Protein AF-A0A6J5WIP2-F1 (afdb_monomer_lite)

Organism: Prunus armeniaca (NCBI:txid36596)

Foldseek 3Di:
DDPPPPPPPPPVNVVVVVCVVVVVDDPVVVVVVVVVVVVVVVVVVCVVVPDDDDDPFCVCPPVDPDCPLFTADPVRDTSCPPPPRDDPDPPD

pLDDT: mean 77.4, std 17.46, range [38.09, 97.75]

Radius of gyration: 26.74 Å; chains: 1; bounding box: 53×30×69 Å

InterPro domains:
  IPR029061 Thiamin diphosphate-binding fold [SSF52518] (8-67)
  IPR050642 Pyruvate Dehydrogenase E1 Alpha Subunit [PTHR11516] (16-73)

Sequence (92 aa):
MRRHTMLPETPSQPQKKYILENNLATEQELKAIHKKIDELVEDGVEFADGRPLPPRSQLLENVFADPKGFGIRPDGSYRCADPEFTQGTAHV

Structure (mmCIF, N/CA/C/O backbone):
data_AF-A0A6J5WIP2-F1
#
_entry.id   AF-A0A6J5WIP2-F1
#
loop_
_atom_site.group_PDB
_atom_site.id
_atom_site.type_symbol
_atom_site.label_atom_id
_atom_site.label_alt_id
_atom_site.label_comp_id
_atom_site.label_asym_id
_atom_site.label_entity_id
_atom_site.label_seq_id
_atom_site.pdbx_PDB_ins_code
_atom_site.Cartn_x
_atom_site.Cartn_y
_atom_site.Cartn_z
_atom_site.occupancy
_atom_site.B_iso_or_equiv
_atom_site.auth_seq_id
_atom_site.auth_comp_id
_atom_site.auth_asym_id
_atom_site.auth_atom_id
_atom_site.pdbx_PDB_model_num
ATOM 1 N N . MET A 1 1 ? 13.167 -5.778 39.388 1.00 38.09 1 MET A N 1
ATOM 2 C CA . MET A 1 1 ? 13.180 -5.539 37.928 1.00 38.09 1 MET A CA 1
ATOM 3 C C . MET A 1 1 ? 11.979 -6.234 37.297 1.00 38.09 1 MET A C 1
ATOM 5 O O . MET A 1 1 ? 12.015 -7.445 37.132 1.00 38.09 1 MET A O 1
ATOM 9 N N . ARG A 1 2 ? 10.891 -5.511 37.002 1.00 41.56 2 ARG A N 1
ATOM 10 C CA . ARG A 1 2 ? 9.801 -6.042 36.168 1.00 41.56 2 ARG A CA 1
ATOM 11 C C . ARG A 1 2 ? 10.108 -5.641 34.730 1.00 41.56 2 ARG A C 1
ATOM 13 O O . ARG A 1 2 ? 10.139 -4.452 34.434 1.00 41.56 2 ARG A O 1
ATOM 20 N N . ARG A 1 3 ? 10.391 -6.613 33.861 1.00 45.94 3 ARG A N 1
ATOM 21 C CA . ARG A 1 3 ? 10.429 -6.371 32.415 1.00 45.94 3 ARG A CA 1
ATOM 22 C C . ARG A 1 3 ? 8.990 -6.104 31.984 1.00 45.94 3 ARG A C 1
ATOM 24 O O . ARG A 1 3 ? 8.216 -7.039 31.824 1.00 45.94 3 ARG A O 1
ATOM 31 N N . HIS A 1 4 ? 8.624 -4.831 31.874 1.00 45.56 4 HIS A N 1
ATOM 32 C CA . HIS A 1 4 ? 7.444 -4.441 31.119 1.00 45.56 4 HIS A CA 1
ATOM 33 C C . HIS A 1 4 ? 7.741 -4.755 29.655 1.00 45.56 4 HIS A C 1
ATOM 35 O O . HIS A 1 4 ? 8.484 -4.034 28.996 1.00 45.56 4 HIS A O 1
ATOM 41 N N . THR A 1 5 ? 7.200 -5.859 29.153 1.00 52.75 5 THR A N 1
ATOM 42 C CA . THR A 1 5 ? 6.997 -6.037 27.718 1.00 52.75 5 THR A CA 1
ATOM 43 C C . THR A 1 5 ? 5.952 -5.010 27.295 1.00 52.75 5 THR A C 1
ATOM 45 O O . THR A 1 5 ? 4.754 -5.278 27.334 1.00 52.75 5 THR A O 1
ATOM 48 N N . MET A 1 6 ? 6.396 -3.793 26.984 1.00 51.25 6 MET A N 1
ATOM 49 C CA . MET A 1 6 ? 5.584 -2.838 26.246 1.00 51.25 6 MET A CA 1
ATOM 50 C C . MET A 1 6 ? 5.488 -3.385 24.823 1.00 51.25 6 MET A C 1
ATOM 52 O O . MET A 1 6 ? 6.424 -3.237 24.042 1.00 51.25 6 MET A O 1
ATOM 56 N N . LEU A 1 7 ? 4.374 -4.030 24.474 1.00 58.59 7 LEU A N 1
ATOM 57 C CA . LEU A 1 7 ? 3.879 -3.796 23.123 1.00 58.59 7 LEU A CA 1
ATOM 58 C C . LEU A 1 7 ? 3.560 -2.295 23.115 1.00 58.59 7 LEU A C 1
ATOM 60 O O . LEU A 1 7 ? 2.765 -1.872 23.957 1.00 58.59 7 LEU A O 1
ATOM 64 N N . PRO A 1 8 ? 4.262 -1.470 22.320 1.00 56.47 8 PRO A N 1
ATOM 65 C CA . PRO A 1 8 ? 3.985 -0.045 22.299 1.00 56.47 8 PRO A CA 1
ATOM 66 C C . PRO A 1 8 ? 2.521 0.110 21.898 1.00 56.47 8 PRO A C 1
ATOM 68 O O . PRO A 1 8 ? 2.113 -0.437 20.873 1.00 56.47 8 PRO A O 1
ATOM 71 N N . GLU A 1 9 ? 1.733 0.784 22.736 1.00 53.72 9 GLU A N 1
ATOM 72 C CA . GLU A 1 9 ? 0.364 1.181 22.407 1.00 53.72 9 GLU A CA 1
ATOM 73 C C . GLU A 1 9 ? 0.410 1.827 21.020 1.00 53.72 9 GLU A C 1
ATOM 75 O O . GLU A 1 9 ? 0.981 2.905 20.834 1.00 53.72 9 GLU A O 1
ATOM 80 N N . THR A 1 10 ? -0.081 1.115 20.007 1.00 68.00 10 THR A N 1
ATOM 81 C CA . THR A 1 10 ? -0.077 1.649 18.646 1.00 68.00 10 THR A CA 1
ATOM 82 C C . THR A 1 10 ? -1.014 2.860 18.623 1.00 68.00 10 THR A C 1
ATOM 84 O O . THR A 1 10 ? -2.018 2.845 19.341 1.00 68.00 10 THR A O 1
ATOM 87 N N . PRO A 1 11 ? -0.757 3.901 17.807 1.00 77.88 11 PRO A N 1
ATOM 88 C CA . PRO A 1 11 ? -1.584 5.116 17.779 1.00 77.88 11 PRO A CA 1
ATOM 89 C C . PRO A 1 11 ? -3.098 4.863 17.629 1.00 77.88 11 PRO A C 1
ATOM 91 O O . PRO A 1 11 ? -3.912 5.675 18.063 1.00 77.88 11 PRO A O 1
ATOM 94 N N . SER A 1 12 ? -3.475 3.707 17.073 1.00 77.19 12 SER A N 1
ATOM 95 C CA . SER A 1 12 ? -4.858 3.250 16.917 1.00 77.19 12 SER A CA 1
ATOM 96 C C . SER A 1 12 ? -5.615 3.021 18.238 1.00 77.19 12 SER A C 1
ATOM 98 O O . SER A 1 12 ? -6.823 3.256 18.299 1.00 77.19 12 SER A O 1
ATOM 100 N N . GLN A 1 13 ? -4.940 2.600 19.315 1.00 81.69 13 GLN A N 1
ATOM 101 C CA . GLN A 1 13 ? -5.585 2.233 20.584 1.00 81.69 13 GLN A CA 1
ATOM 102 C C . GLN A 1 13 ? -6.075 3.459 21.379 1.00 81.69 13 GLN A C 1
ATOM 104 O O . GLN A 1 13 ? -7.269 3.506 21.706 1.00 81.69 13 GLN A O 1
ATOM 109 N N . PRO A 1 14 ? -5.244 4.498 21.620 1.00 85.44 14 PRO A N 1
ATOM 110 C CA . PRO A 1 14 ? -5.709 5.751 22.219 1.00 85.44 14 PRO A CA 1
ATOM 111 C C . PRO A 1 14 ? -6.806 6.436 21.395 1.00 85.44 14 PRO A C 1
ATOM 113 O O . PRO A 1 14 ? -7.747 7.001 21.951 1.00 85.44 14 PRO A O 1
ATOM 116 N N . GLN A 1 15 ? -6.717 6.354 20.065 1.00 87.06 15 GLN A N 1
ATOM 117 C CA . GLN A 1 15 ? -7.683 6.973 19.162 1.00 87.06 15 GLN A CA 1
ATOM 118 C C . GLN A 1 15 ? -9.048 6.274 19.204 1.00 87.06 15 GLN A C 1
ATOM 120 O O . GLN A 1 15 ? -10.073 6.948 19.314 1.00 87.06 15 GLN A O 1
ATOM 125 N N . LYS A 1 16 ? -9.080 4.931 19.197 1.00 88.50 16 LYS A N 1
ATOM 126 C CA . LYS A 1 16 ? -10.323 4.158 19.364 1.00 88.50 16 LYS A CA 1
ATOM 127 C C . LYS A 1 16 ? -11.035 4.537 20.665 1.00 88.50 16 LYS A C 1
ATOM 129 O O . LYS A 1 16 ? -12.248 4.733 20.662 1.00 88.50 16 LYS A O 1
ATOM 134 N N . LYS A 1 17 ? -10.281 4.660 21.762 1.00 89.19 17 LYS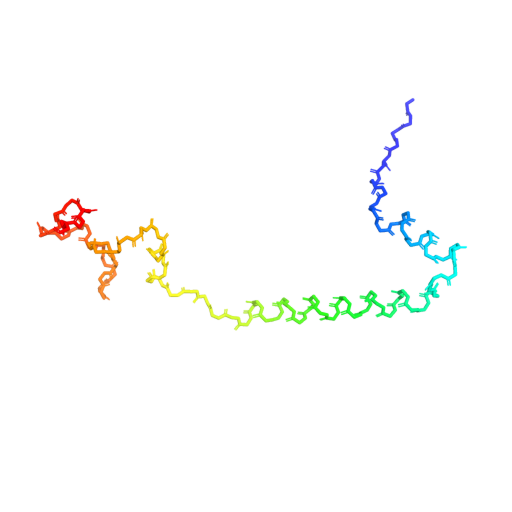 A N 1
ATOM 135 C CA . LYS A 1 17 ? -10.818 5.053 23.069 1.00 89.19 17 LYS A CA 1
ATOM 136 C C . LYS A 1 17 ? -11.474 6.437 23.012 1.00 89.19 17 LYS A C 1
ATOM 138 O O . LYS A 1 17 ? -12.632 6.565 23.391 1.00 89.19 17 LYS A O 1
ATOM 143 N N . TYR A 1 18 ? -10.783 7.429 22.450 1.00 92.56 18 TYR A N 1
ATOM 144 C CA . TYR A 1 18 ? -11.320 8.782 22.287 1.00 92.56 18 TYR A CA 1
ATOM 145 C C . TYR A 1 18 ? -12.614 8.817 21.457 1.00 92.56 18 TYR A C 1
ATOM 147 O O . TYR A 1 18 ? -13.570 9.490 21.837 1.00 92.56 18 TYR A O 1
ATOM 155 N N . ILE A 1 19 ? -12.674 8.074 20.348 1.00 92.88 19 ILE A N 1
ATOM 156 C CA . ILE A 1 19 ? -13.853 8.027 19.467 1.00 92.88 19 ILE A CA 1
ATOM 157 C C . ILE A 1 19 ? -15.088 7.503 20.212 1.00 92.88 19 ILE A C 1
ATOM 159 O O . ILE A 1 19 ? -16.168 8.082 20.086 1.00 92.88 19 ILE A O 1
ATOM 163 N N . LEU A 1 20 ? -14.920 6.439 21.002 1.00 92.62 20 LEU A N 1
ATOM 164 C CA . LEU A 1 20 ? -16.007 5.839 21.778 1.00 92.62 20 LEU A CA 1
ATOM 165 C C . LEU A 1 20 ? -16.426 6.733 22.952 1.00 92.62 20 LEU A C 1
ATOM 167 O O . LEU A 1 20 ? -17.616 6.947 23.160 1.00 92.62 20 LEU A O 1
ATOM 171 N N . GLU A 1 21 ? -15.463 7.299 23.686 1.00 94.38 21 GLU A N 1
ATOM 172 C CA . GLU A 1 21 ? -15.732 8.182 24.832 1.00 94.38 21 GLU A CA 1
ATOM 173 C C . GLU A 1 21 ? -16.459 9.474 24.431 1.00 94.38 21 GLU A C 1
ATOM 175 O O . GLU A 1 21 ? -17.242 10.008 25.213 1.00 94.38 21 GLU A O 1
ATOM 180 N N . ASN A 1 22 ? -16.243 9.955 23.203 1.00 95.62 22 ASN A N 1
ATOM 181 C CA . ASN A 1 22 ? -16.891 11.158 22.676 1.00 95.62 22 ASN A CA 1
ATOM 182 C C . ASN A 1 22 ? -18.134 10.859 21.817 1.00 95.62 22 ASN A C 1
ATOM 184 O O . ASN A 1 22 ? -18.658 11.772 21.183 1.00 95.62 22 ASN A O 1
ATOM 188 N N . ASN A 1 23 ? -18.622 9.610 21.789 1.00 91.75 23 ASN A N 1
ATOM 189 C CA . ASN A 1 23 ? -19.776 9.177 20.986 1.00 91.75 23 ASN A CA 1
ATOM 190 C C . ASN A 1 23 ? -19.673 9.554 19.491 1.00 91.75 23 ASN A C 1
ATOM 192 O O . ASN A 1 23 ? -20.680 9.842 18.848 1.00 91.75 23 ASN A O 1
ATOM 196 N N . LEU A 1 24 ? -18.457 9.575 18.936 1.00 94.25 24 LEU A N 1
ATOM 197 C CA . LEU A 1 24 ? -18.214 9.944 17.535 1.00 94.25 24 LEU A CA 1
ATOM 198 C C . LEU A 1 24 ? -18.499 8.787 16.568 1.00 94.25 24 LEU A C 1
ATOM 200 O O . LEU A 1 24 ? -18.753 9.021 15.391 1.00 94.25 24 LEU A O 1
ATOM 204 N N . ALA A 1 25 ? -18.43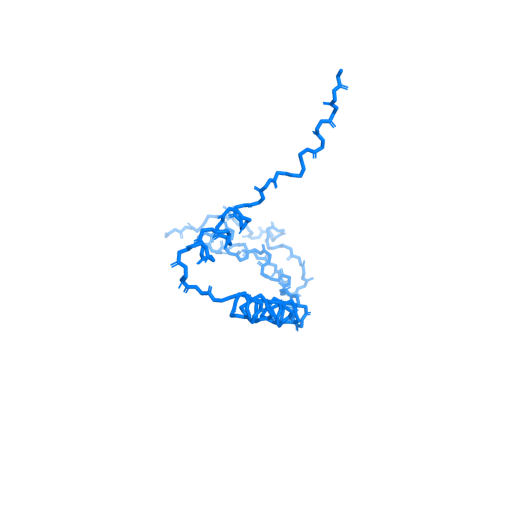2 7.550 17.061 1.00 93.44 25 ALA A N 1
ATOM 205 C CA . ALA A 1 25 ? -18.838 6.344 16.353 1.00 93.44 25 ALA A CA 1
ATOM 206 C C . ALA A 1 25 ? -19.130 5.225 17.359 1.00 93.44 25 ALA A C 1
ATOM 208 O O . ALA A 1 25 ? -18.685 5.256 18.508 1.00 93.44 25 ALA A O 1
ATOM 209 N N . THR A 1 26 ? -19.842 4.203 16.908 1.00 94.00 26 THR A N 1
ATOM 210 C CA . THR A 1 26 ? -20.109 2.979 17.660 1.00 94.00 26 THR A CA 1
ATOM 211 C C . THR A 1 26 ? -19.025 1.930 17.428 1.00 94.00 26 THR A C 1
ATOM 213 O O . THR A 1 26 ? -18.310 1.922 16.423 1.00 94.00 26 THR A O 1
ATOM 216 N N . GLU A 1 27 ? -18.926 0.961 18.338 1.00 92.06 27 GLU A N 1
ATOM 217 C CA . GLU A 1 27 ? -17.988 -0.148 18.159 1.00 92.06 27 GLU A CA 1
ATOM 218 C C . GLU A 1 27 ? -18.325 -1.021 16.935 1.00 92.06 27 GLU A C 1
ATOM 220 O O . GLU A 1 27 ? -17.428 -1.611 16.332 1.00 92.06 27 GLU A O 1
ATOM 225 N N . GLN A 1 28 ? -19.598 -1.079 16.532 1.00 94.06 28 GLN A N 1
ATOM 226 C CA . GLN A 1 28 ? -20.022 -1.771 15.314 1.00 94.06 28 GLN A CA 1
ATOM 227 C C . GLN A 1 28 ? -19.529 -1.055 14.052 1.00 94.06 28 GLN A C 1
ATOM 229 O O . GLN A 1 28 ? -19.004 -1.711 13.156 1.00 94.06 28 GLN A O 1
ATOM 234 N N . GLU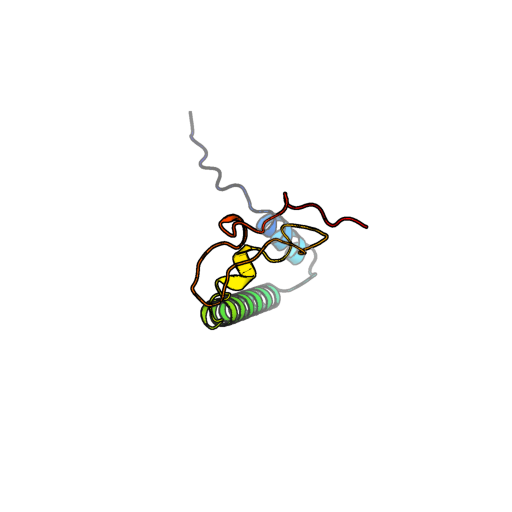 A 1 29 ? -19.630 0.275 13.999 1.00 93.56 29 GLU A N 1
ATOM 235 C CA . GLU A 1 29 ? -19.124 1.072 12.875 1.00 93.56 29 GLU A CA 1
ATOM 236 C C . GLU A 1 29 ? -17.603 0.964 12.750 1.00 93.56 29 GLU A C 1
ATOM 238 O O . GLU A 1 29 ? -17.091 0.758 11.651 1.00 93.56 29 GLU A O 1
ATOM 243 N N . LEU A 1 30 ? -16.874 0.998 13.870 1.00 92.75 30 LEU A N 1
ATOM 244 C CA . LEU A 1 30 ? -15.422 0.799 13.864 1.00 92.75 30 LEU A CA 1
ATOM 245 C C . LEU A 1 30 ? -15.029 -0.599 13.366 1.00 92.75 30 LEU A C 1
ATOM 247 O O . LEU A 1 30 ? -14.096 -0.733 12.577 1.00 92.75 30 LEU A O 1
ATOM 251 N N . LYS A 1 31 ? -15.763 -1.644 13.771 1.00 92.81 31 LYS A N 1
ATOM 252 C CA . LYS A 1 31 ? -15.557 -3.006 13.249 1.00 92.81 31 LYS A CA 1
ATOM 253 C C . LYS A 1 31 ? -15.862 -3.099 11.755 1.00 92.81 31 LYS A C 1
ATOM 255 O O . LYS A 1 31 ? -15.130 -3.771 11.035 1.00 92.81 31 LYS A O 1
ATOM 260 N N . ALA A 1 32 ? -16.906 -2.421 11.282 1.00 96.19 32 ALA A N 1
ATOM 261 C CA . ALA A 1 32 ? -17.236 -2.376 9.862 1.00 96.19 32 ALA A CA 1
ATOM 262 C C . ALA A 1 32 ? -16.149 -1.662 9.044 1.00 96.19 32 ALA A C 1
ATOM 264 O O . ALA A 1 32 ? -15.831 -2.106 7.945 1.00 96.19 32 ALA A O 1
ATOM 265 N N . ILE A 1 33 ? -15.551 -0.591 9.579 1.00 94.31 33 ILE A N 1
ATOM 266 C CA . ILE A 1 33 ? -14.414 0.094 8.950 1.00 94.31 33 ILE A CA 1
ATOM 267 C C . ILE A 1 33 ? -13.199 -0.834 8.877 1.00 94.31 33 ILE A C 1
ATOM 269 O O . ILE A 1 33 ? -12.613 -0.946 7.808 1.00 94.31 33 ILE A O 1
ATOM 273 N N . HIS A 1 34 ? -12.850 -1.534 9.961 1.00 92.81 34 HIS A N 1
ATOM 274 C CA . HIS A 1 34 ? -11.739 -2.493 9.933 1.00 92.81 34 HIS A CA 1
ATOM 275 C C . HIS A 1 34 ? -11.956 -3.592 8.891 1.00 92.81 34 HIS A C 1
ATOM 277 O O . HIS A 1 34 ? -11.072 -3.817 8.079 1.00 92.81 34 HIS A O 1
ATOM 283 N N . LYS A 1 35 ? -13.160 -4.175 8.827 1.00 95.50 35 LYS A N 1
ATOM 284 C CA . LYS A 1 35 ? -13.491 -5.187 7.813 1.00 95.50 35 LYS A CA 1
ATOM 285 C C . LYS A 1 35 ? -13.294 -4.667 6.386 1.00 95.50 35 LYS A C 1
ATOM 287 O O . LYS A 1 35 ? -12.736 -5.366 5.556 1.00 95.50 35 LYS A O 1
ATOM 292 N N . LYS A 1 36 ? -13.716 -3.428 6.111 1.00 97.19 36 LYS A N 1
ATOM 293 C CA . LYS A 1 36 ? -13.497 -2.789 4.803 1.00 97.19 36 LYS A CA 1
ATOM 294 C C . LYS A 1 36 ? -12.017 -2.557 4.507 1.00 97.19 36 LYS A C 1
ATOM 296 O O . LYS A 1 36 ? -11.620 -2.636 3.354 1.00 97.19 36 LYS A O 1
ATOM 301 N N . ILE A 1 37 ? -11.217 -2.216 5.518 1.00 96.81 37 ILE A N 1
ATOM 302 C CA . ILE A 1 37 ? -9.767 -2.056 5.354 1.00 96.81 37 ILE A CA 1
ATOM 303 C C . ILE A 1 37 ? -9.135 -3.405 5.022 1.00 96.81 37 ILE A C 1
ATOM 305 O O . ILE A 1 37 ? -8.346 -3.460 4.087 1.00 96.81 37 ILE A O 1
ATOM 309 N N . ASP A 1 38 ? -9.504 -4.468 5.738 1.00 96.31 38 ASP A N 1
ATOM 310 C CA . ASP A 1 38 ? -8.995 -5.817 5.482 1.00 96.31 38 ASP A CA 1
ATOM 311 C C . ASP A 1 38 ? -9.325 -6.257 4.045 1.00 96.31 38 ASP A C 1
ATOM 313 O O . ASP A 1 38 ? -8.421 -6.633 3.307 1.00 96.31 38 ASP A O 1
ATOM 317 N N . GLU A 1 39 ? -10.579 -6.081 3.608 1.00 97.31 39 GLU A N 1
ATOM 318 C CA . GLU A 1 39 ? -11.013 -6.363 2.229 1.00 97.31 39 GLU A CA 1
ATOM 319 C C . GLU A 1 39 ? -10.206 -5.556 1.192 1.00 97.31 39 GLU A C 1
ATOM 321 O O . GLU A 1 39 ? -9.702 -6.113 0.222 1.00 97.31 39 GLU A O 1
ATOM 326 N N . LEU A 1 40 ? -10.002 -4.251 1.412 1.00 97.75 40 LEU A N 1
ATOM 327 C CA . LEU A 1 40 ? -9.209 -3.411 0.502 1.00 97.75 40 LEU A CA 1
ATOM 328 C C . LEU A 1 40 ? -7.727 -3.803 0.455 1.00 97.75 40 LEU A C 1
ATOM 330 O O . LEU A 1 40 ? -7.075 -3.635 -0.577 1.00 97.75 40 LEU A O 1
ATOM 334 N N . VAL A 1 41 ? -7.170 -4.263 1.576 1.00 97.69 41 VAL A N 1
ATOM 335 C CA . VAL A 1 41 ? -5.784 -4.733 1.637 1.00 97.69 41 VAL A CA 1
ATOM 336 C C . VAL A 1 41 ? -5.651 -6.052 0.887 1.00 97.69 41 VAL A C 1
ATOM 338 O O . VAL A 1 41 ? -4.712 -6.189 0.106 1.00 97.69 41 VAL A O 1
ATOM 341 N N . GLU A 1 42 ? -6.584 -6.985 1.075 1.00 97.12 42 GLU A N 1
ATOM 342 C CA . GLU A 1 42 ? -6.625 -8.251 0.337 1.00 97.12 42 GLU A CA 1
ATOM 343 C C . GLU A 1 42 ? -6.723 -8.008 -1.177 1.00 97.12 42 GLU A C 1
ATOM 345 O O . GLU A 1 42 ? -5.870 -8.497 -1.921 1.00 97.12 42 GLU A O 1
ATOM 350 N N . ASP A 1 43 ? -7.653 -7.155 -1.618 1.00 97.38 43 ASP A N 1
ATOM 351 C CA . ASP A 1 43 ? -7.792 -6.752 -3.025 1.00 97.38 43 ASP A CA 1
ATOM 352 C C . ASP A 1 43 ? -6.495 -6.121 -3.570 1.00 97.38 43 ASP A C 1
ATOM 354 O O . ASP A 1 43 ? -6.072 -6.377 -4.701 1.00 97.38 43 ASP A O 1
ATOM 358 N N . GLY A 1 44 ? -5.836 -5.282 -2.764 1.00 97.50 44 GLY A N 1
ATOM 359 C CA . GLY A 1 44 ? -4.573 -4.641 -3.123 1.00 97.50 44 GLY A CA 1
ATOM 360 C C . GLY A 1 44 ? -3.419 -5.633 -3.286 1.00 97.50 44 GLY A C 1
ATOM 361 O O . GLY A 1 44 ? -2.589 -5.462 -4.184 1.00 97.50 44 GLY A O 1
ATOM 362 N N . VAL A 1 45 ? -3.373 -6.670 -2.447 1.00 97.50 45 VAL A N 1
ATOM 363 C CA . VAL A 1 45 ? -2.381 -7.751 -2.534 1.00 97.50 45 VAL A CA 1
ATOM 364 C C . VAL A 1 45 ? -2.642 -8.613 -3.764 1.00 97.50 45 VAL A C 1
ATOM 366 O O . VAL A 1 45 ? -1.721 -8.823 -4.548 1.00 97.50 45 VAL A O 1
ATOM 369 N N . GLU A 1 46 ? -3.887 -9.032 -3.999 1.00 96.94 46 GLU A N 1
ATOM 370 C CA . GLU A 1 46 ? -4.243 -9.815 -5.189 1.00 96.94 46 GLU A CA 1
ATOM 371 C C . GLU A 1 46 ? -3.919 -9.049 -6.480 1.00 96.94 46 GLU A C 1
ATOM 373 O O . GLU A 1 46 ? -3.342 -9.601 -7.420 1.00 96.94 46 GLU A O 1
ATOM 378 N N . PHE A 1 47 ? -4.206 -7.745 -6.511 1.00 96.44 47 PHE A N 1
ATOM 379 C CA . PHE A 1 47 ? -3.828 -6.886 -7.628 1.00 96.44 47 PHE A CA 1
ATOM 380 C C . PHE A 1 47 ? -2.309 -6.807 -7.825 1.00 96.44 47 PHE A C 1
ATOM 382 O O . PHE A 1 47 ? -1.839 -6.805 -8.964 1.00 96.44 47 PHE A O 1
ATOM 389 N N . ALA A 1 48 ? -1.530 -6.712 -6.746 1.00 95.31 48 ALA A N 1
ATOM 390 C CA . ALA A 1 48 ? -0.074 -6.654 -6.829 1.00 95.31 48 ALA A CA 1
ATOM 391 C C . ALA A 1 48 ? 0.522 -7.980 -7.329 1.00 95.31 48 ALA A C 1
ATOM 393 O O . ALA A 1 48 ? 1.376 -7.958 -8.216 1.00 95.31 48 ALA A O 1
ATOM 394 N N . ASP A 1 49 ? 0.032 -9.111 -6.822 1.00 94.94 49 ASP A N 1
ATOM 395 C CA . ASP A 1 49 ? 0.508 -10.449 -7.186 1.00 94.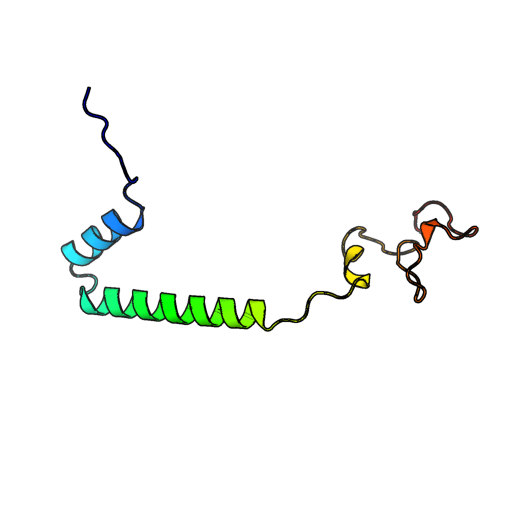94 49 ASP A CA 1
ATOM 396 C C . ASP A 1 49 ? 0.074 -10.860 -8.601 1.00 94.94 49 ASP A C 1
ATOM 398 O O . ASP A 1 49 ? 0.813 -11.538 -9.316 1.00 94.94 49 ASP A O 1
ATOM 402 N N . GLY A 1 50 ? -1.104 -10.412 -9.046 1.00 95.62 50 GLY A N 1
ATOM 403 C CA . GLY A 1 50 ? -1.613 -10.659 -10.396 1.00 95.62 50 GLY A CA 1
ATOM 404 C C . GLY A 1 50 ? -0.907 -9.852 -11.490 1.00 95.62 50 GLY A C 1
ATOM 405 O O . GLY A 1 50 ? -1.128 -10.093 -12.682 1.00 95.62 50 GLY A O 1
ATOM 406 N N . ARG A 1 51 ? -0.061 -8.879 -11.127 1.00 93.94 51 ARG A N 1
ATOM 407 C CA . ARG A 1 51 ? 0.635 -8.038 -12.102 1.00 93.94 51 ARG A CA 1
ATOM 408 C C . ARG A 1 51 ? 1.882 -8.724 -12.659 1.00 93.94 51 ARG A C 1
ATOM 410 O O . ARG A 1 51 ? 2.691 -9.257 -11.904 1.00 93.94 51 ARG A O 1
ATOM 417 N N . PRO A 1 52 ? 2.095 -8.670 -13.988 1.00 93.81 52 PRO A N 1
ATOM 418 C CA . PRO A 1 52 ? 3.308 -9.208 -14.580 1.00 93.81 52 PRO A CA 1
ATOM 419 C C . PRO A 1 52 ? 4.529 -8.430 -14.085 1.00 93.81 52 PRO A C 1
ATOM 421 O O . PRO A 1 52 ? 4.480 -7.210 -13.904 1.00 93.81 52 PRO A O 1
ATOM 424 N N . LEU A 1 53 ? 5.644 -9.142 -13.923 1.00 91.69 53 LEU A N 1
ATOM 425 C CA . LEU A 1 53 ? 6.923 -8.513 -13.625 1.00 91.69 53 LEU A CA 1
ATOM 426 C C . LEU A 1 53 ? 7.309 -7.530 -14.743 1.00 91.69 53 LEU A C 1
ATOM 428 O O . LEU A 1 53 ? 7.045 -7.802 -15.921 1.00 91.69 53 LEU A O 1
ATOM 432 N N . PRO A 1 54 ? 7.955 -6.405 -14.396 1.00 89.38 54 PRO A N 1
ATOM 433 C CA . PRO A 1 54 ? 8.400 -5.441 -15.387 1.00 89.38 54 PRO A CA 1
ATOM 434 C C . PRO A 1 54 ? 9.380 -6.092 -16.378 1.00 89.38 54 PRO A C 1
ATOM 436 O O . PRO A 1 54 ? 10.197 -6.937 -15.989 1.00 89.38 54 PRO A O 1
ATOM 439 N N . PRO A 1 55 ? 9.337 -5.712 -17.667 1.00 85.62 55 PRO A N 1
ATOM 440 C CA . PRO A 1 55 ? 10.261 -6.240 -18.659 1.00 85.62 55 PRO A CA 1
ATOM 441 C C . PRO A 1 55 ? 11.696 -5.800 -18.348 1.00 85.62 55 PRO A C 1
ATOM 443 O O . PRO A 1 55 ? 11.937 -4.707 -17.841 1.00 85.62 55 PRO A O 1
ATOM 446 N N . ARG A 1 56 ? 12.686 -6.615 -18.734 1.00 79.69 56 ARG A N 1
ATOM 447 C CA . ARG A 1 56 ? 14.115 -6.335 -18.482 1.00 79.69 56 ARG A CA 1
ATOM 448 C C . ARG A 1 56 ? 14.580 -4.971 -19.022 1.00 79.69 56 ARG A C 1
ATOM 450 O O . ARG A 1 56 ? 15.505 -4.388 -18.466 1.00 79.69 56 ARG A O 1
ATOM 457 N N . SER A 1 57 ? 13.948 -4.452 -20.077 1.00 75.00 57 SER A N 1
ATOM 458 C CA . SER A 1 57 ? 14.228 -3.120 -20.635 1.00 75.00 57 SER A CA 1
ATOM 459 C C . SER A 1 57 ? 13.964 -1.976 -19.651 1.00 75.00 57 SER A C 1
ATOM 461 O O . SER A 1 57 ? 14.654 -0.963 -19.719 1.00 75.00 57 SER A O 1
ATOM 463 N N . GLN A 1 58 ? 13.024 -2.152 -18.716 1.00 78.94 58 GLN A N 1
ATOM 464 C CA . GLN A 1 58 ? 12.678 -1.157 -17.698 1.00 78.94 58 GLN A CA 1
ATOM 465 C C . GLN A 1 58 ? 13.796 -0.955 -16.660 1.00 78.94 58 GLN A C 1
ATOM 467 O O . GLN A 1 58 ? 13.809 0.050 -15.960 1.00 78.94 58 GLN A O 1
ATOM 472 N N . LEU A 1 59 ? 14.786 -1.855 -16.591 1.00 82.00 59 LEU A N 1
ATOM 473 C CA . LEU A 1 59 ? 15.923 -1.746 -15.666 1.00 82.00 59 LEU A CA 1
ATOM 474 C C . LEU A 1 59 ? 16.691 -0.420 -15.795 1.00 82.00 59 LEU A C 1
ATOM 476 O O . LEU A 1 59 ? 17.252 0.061 -14.816 1.00 82.00 59 LEU A O 1
ATOM 480 N N . LEU A 1 60 ? 16.754 0.136 -17.008 1.00 76.19 60 LEU A N 1
ATOM 481 C CA . LEU A 1 60 ? 17.493 1.366 -17.308 1.00 76.19 60 LEU A CA 1
ATOM 482 C C . LEU A 1 60 ? 16.567 2.571 -17.528 1.00 76.19 60 LEU A C 1
ATOM 484 O O . LEU A 1 60 ? 17.040 3.666 -17.835 1.00 76.19 60 LEU A O 1
ATOM 488 N N . GLU A 1 61 ? 15.256 2.378 -17.378 1.00 73.25 61 GLU A N 1
ATOM 489 C CA . GLU A 1 61 ? 14.277 3.453 -17.468 1.00 73.25 61 GLU A CA 1
ATOM 490 C C . GLU A 1 61 ? 14.418 4.370 -16.242 1.00 73.25 61 GLU A C 1
ATOM 492 O O . GLU A 1 61 ? 14.518 3.898 -15.112 1.00 73.25 61 GLU A O 1
ATOM 497 N N . ASN A 1 62 ? 14.441 5.688 -16.460 1.00 76.88 62 ASN A N 1
ATOM 498 C CA . ASN A 1 62 ? 14.585 6.722 -15.421 1.00 76.88 62 ASN A CA 1
ATOM 499 C C . ASN A 1 62 ? 15.944 6.781 -14.690 1.00 76.88 62 ASN A C 1
ATOM 501 O O . ASN A 1 62 ? 16.067 7.496 -13.698 1.00 76.88 62 ASN A O 1
ATOM 505 N N . VAL A 1 63 ? 16.981 6.088 -15.177 1.00 77.88 63 VAL A N 1
ATOM 506 C CA . VAL A 1 63 ? 18.350 6.213 -14.629 1.00 77.88 63 VAL A CA 1
ATOM 507 C C . VAL A 1 63 ? 19.017 7.520 -15.076 1.00 77.88 63 VAL A C 1
ATOM 509 O O . VAL A 1 63 ? 19.753 8.137 -14.308 1.00 77.88 63 VAL A O 1
ATOM 512 N N . PHE A 1 64 ? 18.733 7.968 -16.301 1.00 67.94 64 PHE A N 1
ATOM 513 C CA . PHE A 1 64 ? 19.264 9.204 -16.874 1.00 67.94 64 PHE A CA 1
ATOM 514 C C . PHE A 1 64 ? 18.133 10.085 -17.402 1.00 67.94 64 PHE A C 1
ATOM 516 O O . PHE A 1 64 ? 17.157 9.583 -17.957 1.00 67.94 64 PHE A O 1
ATOM 523 N N . ALA A 1 65 ? 18.289 11.404 -17.259 1.00 69.56 65 ALA A N 1
ATOM 524 C CA . ALA A 1 65 ? 17.354 12.382 -17.817 1.00 69.56 65 ALA A CA 1
ATOM 525 C C . ALA A 1 65 ? 17.362 12.391 -19.359 1.00 69.56 65 ALA A C 1
ATOM 527 O O . ALA A 1 65 ? 16.322 12.626 -19.968 1.00 69.56 65 ALA A O 1
ATOM 528 N N . ASP A 1 66 ? 18.513 12.097 -19.983 1.00 65.62 66 ASP A N 1
ATOM 529 C CA . ASP A 1 66 ? 18.619 11.795 -21.414 1.00 65.62 66 ASP A CA 1
ATOM 530 C C . ASP A 1 66 ? 19.051 10.325 -21.594 1.00 65.62 66 ASP A C 1
ATOM 532 O O . ASP A 1 66 ? 20.175 9.968 -21.232 1.00 65.62 66 ASP A O 1
ATOM 536 N N . PRO A 1 67 ? 18.179 9.449 -22.124 1.00 61.88 67 PRO A N 1
ATOM 537 C CA . PRO A 1 67 ? 18.481 8.033 -22.314 1.00 61.88 67 PRO A CA 1
ATOM 538 C C . PRO A 1 67 ? 19.377 7.756 -23.535 1.00 61.88 67 PRO A C 1
ATOM 540 O O . PRO A 1 67 ? 19.711 6.596 -23.793 1.00 61.88 67 PRO A O 1
ATOM 543 N N . LYS A 1 68 ? 19.764 8.773 -24.323 1.00 63.00 68 LYS A N 1
ATOM 544 C CA . LYS A 1 68 ? 20.610 8.583 -25.511 1.00 63.00 68 LYS A CA 1
ATOM 545 C C . LYS A 1 68 ? 21.940 7.914 -25.140 1.00 63.00 68 LYS A C 1
ATOM 547 O O . LYS A 1 68 ? 22.703 8.395 -24.312 1.00 63.00 68 LYS A O 1
ATOM 552 N N . GLY A 1 69 ? 22.213 6.784 -25.791 1.00 61.31 69 GLY A N 1
ATOM 553 C CA . GLY A 1 69 ? 23.437 5.992 -25.621 1.00 61.31 69 GLY A CA 1
ATOM 554 C C . GLY A 1 69 ? 23.312 4.828 -24.633 1.00 61.31 69 GLY A C 1
ATOM 555 O O . GLY A 1 69 ? 24.022 3.837 -24.783 1.00 61.31 69 GLY A O 1
ATOM 556 N N . PHE A 1 70 ? 22.367 4.863 -23.693 1.00 63.97 70 PHE A N 1
ATOM 557 C CA . PHE A 1 70 ? 22.183 3.805 -22.697 1.00 63.97 70 PHE A CA 1
ATOM 558 C C . PHE A 1 70 ? 21.020 2.880 -23.084 1.00 63.97 70 PHE A C 1
ATOM 560 O O . PHE A 1 70 ? 19.974 3.327 -23.544 1.00 63.97 70 PHE A O 1
ATOM 567 N N . GLY A 1 71 ? 21.195 1.563 -22.950 1.00 66.69 71 G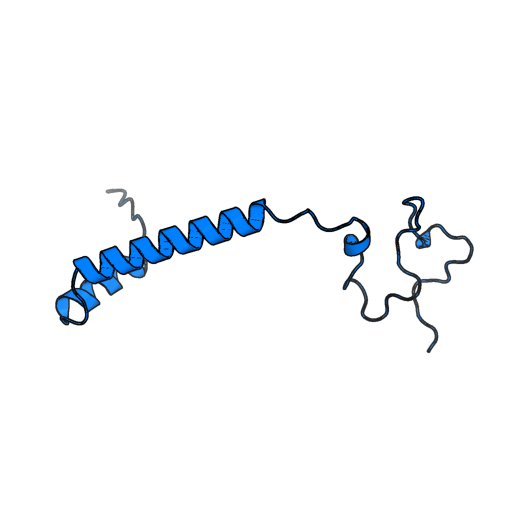LY A N 1
ATOM 568 C CA . GLY A 1 71 ? 20.134 0.606 -23.276 1.00 66.69 71 GLY A CA 1
ATOM 569 C C . GLY A 1 71 ? 20.605 -0.840 -23.392 1.00 66.69 71 GLY A C 1
ATOM 570 O O . GLY A 1 71 ? 21.800 -1.118 -23.510 1.00 66.69 71 GLY A O 1
ATOM 571 N N . ILE A 1 72 ? 19.644 -1.761 -23.380 1.00 69.25 72 ILE A N 1
ATOM 572 C CA . ILE A 1 72 ? 19.849 -3.189 -23.649 1.00 69.25 72 ILE A CA 1
ATOM 573 C C . ILE A 1 72 ? 19.439 -3.440 -25.104 1.00 69.25 72 ILE A C 1
ATOM 575 O O . ILE A 1 72 ? 18.385 -2.979 -25.545 1.00 69.25 72 ILE A O 1
ATOM 579 N N . ARG A 1 73 ? 20.288 -4.113 -25.880 1.00 68.50 73 ARG A N 1
ATOM 580 C CA . ARG A 1 73 ? 19.982 -4.509 -27.260 1.00 68.50 73 ARG A CA 1
ATOM 581 C C . ARG A 1 73 ? 18.942 -5.647 -27.285 1.00 68.50 73 ARG A C 1
ATOM 583 O O . ARG A 1 73 ? 18.768 -6.333 -26.279 1.00 68.50 73 ARG A O 1
ATOM 590 N N . PRO A 1 74 ? 18.271 -5.899 -28.427 1.00 70.81 74 PRO A N 1
ATOM 591 C CA . PRO A 1 74 ? 17.336 -7.024 -28.566 1.00 70.81 74 PRO A CA 1
ATOM 592 C C . PRO A 1 74 ? 17.956 -8.400 -28.263 1.00 70.81 74 PRO A C 1
ATOM 594 O O . PRO A 1 74 ? 17.244 -9.321 -27.881 1.00 70.81 74 PRO A O 1
ATOM 597 N N . ASP A 1 75 ? 19.280 -8.527 -28.400 1.00 77.75 75 ASP A N 1
ATOM 598 C CA . ASP A 1 75 ? 20.069 -9.723 -28.070 1.00 77.75 75 ASP A CA 1
ATOM 599 C C . ASP A 1 75 ? 20.403 -9.863 -26.567 1.00 77.75 75 ASP A C 1
ATOM 601 O O . ASP A 1 75 ? 21.020 -10.842 -26.151 1.00 77.75 75 ASP A O 1
ATOM 605 N N . GLY A 1 76 ? 20.006 -8.898 -25.730 1.00 69.12 76 GLY A N 1
ATOM 606 C CA . GLY A 1 76 ? 20.249 -8.901 -24.287 1.00 69.12 76 GLY A CA 1
ATOM 607 C C . GLY A 1 76 ? 21.611 -8.353 -23.843 1.00 69.12 76 GLY A C 1
ATOM 608 O O . GLY A 1 76 ? 21.876 -8.358 -22.633 1.00 69.12 76 GLY A O 1
ATOM 609 N N . SER A 1 77 ? 22.449 -7.874 -24.770 1.00 72.75 77 SER A N 1
ATOM 610 C CA . SER A 1 77 ? 23.739 -7.232 -24.479 1.00 72.75 77 SER A CA 1
ATOM 611 C C . SER A 1 77 ? 23.586 -5.740 -24.139 1.00 72.75 77 SER A C 1
ATOM 613 O O . SER A 1 77 ? 22.634 -5.075 -24.559 1.00 72.75 77 SER A O 1
ATOM 615 N N . TYR A 1 78 ? 24.511 -5.196 -23.342 1.00 69.94 78 TYR A N 1
ATOM 616 C CA . TYR A 1 78 ? 24.523 -3.768 -23.011 1.00 69.94 78 TYR A CA 1
ATOM 617 C C . TYR A 1 78 ? 25.092 -2.943 -24.169 1.00 69.94 78 TYR A C 1
ATOM 619 O O . TYR A 1 78 ? 26.148 -3.269 -24.705 1.00 69.94 78 TYR A O 1
ATOM 627 N N . ARG A 1 79 ? 24.447 -1.817 -24.501 1.00 68.69 79 ARG A N 1
ATOM 628 C CA . ARG A 1 79 ? 24.929 -0.887 -25.539 1.00 68.69 79 ARG A CA 1
ATOM 629 C C . ARG A 1 79 ? 26.284 -0.247 -25.224 1.00 68.69 79 ARG A C 1
ATOM 631 O O . ARG A 1 79 ? 26.963 0.161 -26.150 1.00 68.69 79 ARG A O 1
ATOM 638 N N . CYS A 1 80 ? 26.715 -0.206 -23.961 1.00 61.50 80 CYS A N 1
ATOM 639 C CA . CYS A 1 80 ? 28.055 0.277 -23.607 1.00 61.50 80 CYS A CA 1
ATOM 640 C C . CYS A 1 80 ? 29.194 -0.646 -24.072 1.00 61.50 80 CYS A C 1
ATOM 642 O O . CYS A 1 80 ? 30.344 -0.224 -24.074 1.00 61.50 80 CYS A O 1
ATOM 644 N N . ALA A 1 81 ? 28.885 -1.888 -24.460 1.00 63.16 81 ALA A N 1
ATOM 645 C CA . ALA A 1 81 ? 29.845 -2.804 -25.072 1.00 63.16 81 ALA A CA 1
ATOM 646 C C . ALA A 1 81 ? 29.997 -2.581 -26.591 1.00 63.16 81 ALA A C 1
ATOM 648 O O . ALA A 1 81 ? 30.774 -3.282 -27.236 1.00 63.16 81 ALA A O 1
ATOM 649 N N . ASP A 1 82 ? 29.242 -1.642 -27.169 1.00 63.25 82 ASP A N 1
ATOM 650 C CA . ASP A 1 82 ? 29.347 -1.263 -28.574 1.00 63.25 82 ASP A CA 1
ATOM 651 C C . ASP A 1 82 ? 30.652 -0.481 -28.818 1.00 63.25 82 ASP A C 1
ATOM 653 O O . ASP A 1 82 ? 30.903 0.494 -28.106 1.00 63.25 82 ASP A O 1
ATOM 657 N N . PRO A 1 83 ? 31.484 -0.859 -29.807 1.00 65.81 83 PRO A N 1
ATOM 658 C CA . PRO A 1 83 ? 32.671 -0.091 -30.183 1.00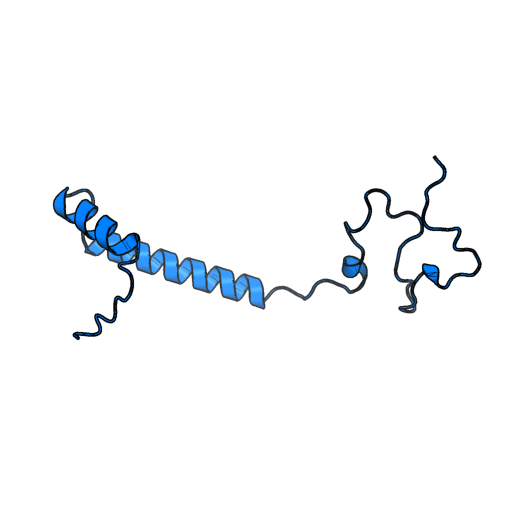 65.81 83 PRO A CA 1
ATOM 659 C C . PRO A 1 83 ? 32.371 1.367 -30.564 1.00 65.81 83 PRO A C 1
ATOM 661 O O . PRO A 1 83 ? 33.247 2.218 -30.432 1.00 65.81 83 PRO A O 1
ATOM 664 N N . GLU A 1 84 ? 31.147 1.661 -31.014 1.00 64.12 84 GLU A N 1
ATOM 665 C CA . GLU A 1 84 ? 30.685 3.013 -31.351 1.00 64.12 84 GLU A CA 1
ATOM 666 C C . GLU A 1 84 ? 30.106 3.776 -30.142 1.00 64.12 84 GLU A C 1
ATOM 668 O O . GLU A 1 84 ? 29.646 4.910 -30.277 1.00 64.12 84 GLU A O 1
ATOM 673 N N . PHE A 1 85 ? 30.126 3.189 -28.937 1.00 58.00 85 PHE A N 1
ATOM 674 C CA . PHE A 1 85 ? 29.643 3.840 -27.720 1.00 58.00 85 PHE A CA 1
ATOM 675 C C . PHE A 1 85 ? 30.571 4.987 -27.292 1.00 58.00 85 PHE A C 1
ATOM 677 O O . PHE A 1 85 ? 31.563 4.811 -26.582 1.00 58.00 85 PHE A O 1
ATOM 684 N N . THR A 1 86 ? 30.218 6.209 -27.678 1.00 57.41 86 THR A N 1
ATOM 685 C CA . THR A 1 86 ? 30.908 7.428 -27.252 1.00 57.41 86 THR A CA 1
ATOM 686 C C . THR A 1 86 ? 30.366 7.903 -25.902 1.00 57.41 86 THR A C 1
ATOM 688 O O . THR A 1 86 ? 29.370 8.617 -25.842 1.00 57.41 86 THR A O 1
ATOM 691 N N . GLN A 1 87 ? 31.003 7.454 -24.816 1.00 56.69 87 GLN A N 1
ATOM 692 C CA . GLN A 1 87 ? 30.972 8.020 -23.453 1.00 56.69 87 GLN A CA 1
ATOM 693 C C . GLN A 1 87 ? 29.689 8.761 -23.017 1.00 56.69 87 GLN A C 1
ATOM 695 O O . GLN A 1 87 ? 29.770 9.896 -22.559 1.00 56.69 87 GLN A O 1
ATOM 700 N N . GLY A 1 88 ? 28.511 8.135 -23.122 1.00 52.81 88 GLY A N 1
ATOM 701 C CA . GLY A 1 88 ? 27.324 8.470 -22.317 1.00 52.81 88 GLY A CA 1
ATOM 702 C C . GLY A 1 88 ? 26.902 9.944 -22.199 1.00 52.81 88 GLY A C 1
ATOM 703 O O . GLY A 1 88 ? 26.230 10.296 -21.236 1.00 52.81 88 GLY A O 1
ATOM 704 N N . THR A 1 89 ? 27.295 10.815 -23.123 1.00 46.44 89 THR A N 1
ATOM 705 C CA . THR A 1 89 ? 26.953 12.235 -23.095 1.00 46.44 89 THR A CA 1
ATOM 706 C C . THR A 1 89 ? 26.330 12.572 -24.427 1.00 46.44 89 THR A C 1
ATOM 708 O O . THR A 1 89 ? 26.970 12.504 -25.476 1.00 46.44 89 THR A O 1
ATOM 711 N N . ALA A 1 90 ? 25.043 12.907 -24.381 1.00 43.66 90 ALA A N 1
ATOM 712 C CA . ALA A 1 90 ? 24.404 13.598 -25.477 1.00 43.66 90 ALA A CA 1
ATOM 713 C C . ALA A 1 90 ? 25.232 14.856 -25.769 1.00 43.66 90 ALA A C 1
ATOM 715 O O . ALA A 1 90 ? 25.334 15.746 -24.924 1.00 43.66 90 ALA A O 1
ATOM 716 N N . HIS A 1 91 ? 25.864 14.916 -26.940 1.00 45.72 91 HIS A N 1
ATOM 717 C CA . HIS A 1 91 ? 26.224 16.214 -27.489 1.00 45.72 91 HIS A CA 1
ATOM 718 C C . HIS A 1 91 ? 24.904 16.919 -27.811 1.00 45.72 91 HIS A C 1
ATOM 720 O O . HIS A 1 91 ? 24.077 16.367 -28.543 1.00 45.72 91 HIS A O 1
ATOM 726 N N . VAL A 1 92 ? 24.693 18.068 -27.165 1.00 45.22 92 VAL A N 1
ATOM 727 C CA . VAL A 1 92 ? 23.574 18.987 -27.417 1.00 45.22 92 VAL A CA 1
ATOM 728 C C . VAL A 1 92 ? 23.669 19.530 -28.836 1.00 45.22 92 VAL A C 1
ATOM 730 O O . VAL A 1 92 ? 24.802 19.869 -29.249 1.00 45.22 92 VAL A O 1
#

Secondary structure (DSSP, 8-state):
----------THHHHHHHHHHTTSS-HHHHHHHHHHHHHHHHHHHHHHHTSPPPPGGGGGTTS-SS-TT--B-TTS-BGGGSTT--TT----